Protein AF-A0A6V7Y0D4-F1 (afdb_monomer_lite)

Radius of gyration: 13.11 Å; chains: 1; bounding box: 36×21×36 Å

InterPro domains:
  IPR011989 Armadillo-like helical [G3DSA:1.25.10.10] (1-79)

Structure (mmCIF, N/CA/C/O backbone):
data_AF-A0A6V7Y0D4-F1
#
_entry.id   AF-A0A6V7Y0D4-F1
#
loop_
_atom_site.group_PDB
_atom_site.id
_atom_site.type_symbol
_atom_site.label_atom_id
_atom_site.label_alt_id
_atom_site.label_comp_id
_atom_site.label_asym_id
_atom_site.label_entity_id
_atom_site.label_seq_id
_atom_site.pdbx_PDB_ins_code
_atom_site.Cartn_x
_atom_site.Cartn_y
_atom_site.Cartn_z
_atom_site.occupancy
_atom_site.B_iso_or_equiv
_atom_site.auth_seq_id
_atom_site.auth_comp_id
_atom_site.auth_asym_id
_atom_site.auth_atom_id
_atom_site.pdbx_PDB_model_num
ATOM 1 N N . ILE A 1 1 ? -1.511 -4.589 -20.615 1.00 77.88 1 ILE A N 1
ATOM 2 C CA . ILE A 1 1 ? -1.853 -3.291 -21.255 1.00 77.88 1 ILE A CA 1
ATOM 3 C C . ILE A 1 1 ? -3.184 -2.750 -20.735 1.00 77.88 1 ILE A C 1
ATOM 5 O O . ILE A 1 1 ? -3.200 -1.634 -20.246 1.00 77.88 1 ILE A O 1
ATOM 9 N N . GLU A 1 2 ? -4.271 -3.526 -20.730 1.00 89.00 2 GLU A N 1
ATOM 10 C CA . GLU A 1 2 ? -5.587 -3.056 -20.253 1.00 89.00 2 GLU A CA 1
ATOM 11 C C . GLU A 1 2 ? -5.586 -2.507 -18.812 1.00 89.00 2 GLU A C 1
ATOM 13 O O . GLU A 1 2 ? -6.032 -1.388 -18.588 1.00 89.00 2 GLU A O 1
ATOM 18 N N . LYS A 1 3 ? -4.986 -3.221 -17.844 1.00 85.75 3 LYS A N 1
ATOM 19 C CA . LYS A 1 3 ? -4.815 -2.709 -16.468 1.00 85.75 3 LYS A CA 1
ATOM 20 C C . LYS A 1 3 ? -4.073 -1.362 -16.423 1.00 85.75 3 LYS A C 1
ATOM 22 O O . LYS A 1 3 ? -4.446 -0.481 -15.654 1.00 85.75 3 LYS A O 1
ATOM 27 N N . LEU A 1 4 ? -3.041 -1.194 -17.255 1.00 87.50 4 LEU A N 1
ATOM 28 C CA . LEU A 1 4 ? -2.269 0.051 -17.342 1.00 87.50 4 LEU A CA 1
ATOM 29 C C . LEU A 1 4 ? -3.134 1.195 -17.881 1.00 87.50 4 LEU A C 1
ATOM 31 O O . LEU A 1 4 ? -3.148 2.271 -17.292 1.00 87.50 4 LEU A O 1
ATOM 35 N N . ASN A 1 5 ? -3.913 0.931 -18.933 1.00 91.62 5 ASN A N 1
ATOM 36 C CA . ASN A 1 5 ? -4.861 1.892 -19.503 1.00 91.62 5 ASN A CA 1
ATOM 37 C C . ASN A 1 5 ? -5.972 2.267 -18.510 1.00 91.62 5 ASN A C 1
ATOM 39 O O . ASN A 1 5 ? -6.436 3.402 -18.505 1.00 91.62 5 ASN A O 1
ATOM 43 N N . ASN A 1 6 ? -6.338 1.341 -17.623 1.00 94.88 6 ASN A N 1
ATOM 44 C CA . ASN A 1 6 ? -7.296 1.565 -16.540 1.00 94.88 6 ASN A CA 1
ATOM 45 C C . ASN A 1 6 ? -6.665 2.209 -15.289 1.00 94.88 6 ASN A C 1
ATOM 47 O O . ASN A 1 6 ? -7.304 2.278 -14.241 1.00 94.88 6 ASN A O 1
ATOM 51 N N . GLY A 1 7 ? -5.423 2.695 -15.382 1.00 95.00 7 GLY A N 1
ATOM 52 C CA . GLY A 1 7 ? -4.794 3.499 -14.336 1.00 95.00 7 GLY A CA 1
ATOM 53 C C . GLY A 1 7 ? -4.053 2.710 -13.257 1.00 95.00 7 GLY A C 1
ATOM 54 O O . GLY A 1 7 ? -3.851 3.246 -12.168 1.00 95.00 7 GLY A O 1
ATOM 55 N N . LEU A 1 8 ? -3.611 1.474 -13.531 1.00 94.06 8 LEU A N 1
ATOM 56 C CA . LEU A 1 8 ? -2.860 0.659 -12.562 1.00 94.06 8 LEU A CA 1
ATOM 57 C C . LEU A 1 8 ? -1.657 1.404 -11.959 1.00 94.06 8 LEU A C 1
ATOM 59 O O . LEU A 1 8 ? -1.504 1.402 -10.742 1.00 94.06 8 LEU A O 1
ATOM 63 N N . TYR A 1 9 ? -0.849 2.096 -12.769 1.00 92.81 9 TYR A N 1
ATOM 64 C CA . TYR A 1 9 ? 0.297 2.852 -12.245 1.00 92.81 9 TYR A CA 1
ATOM 65 C C . TYR A 1 9 ? -0.125 3.957 -11.276 1.00 92.81 9 TYR A C 1
ATOM 67 O O . TYR A 1 9 ? 0.499 4.146 -10.232 1.00 92.81 9 TYR A O 1
ATOM 75 N N . THR A 1 10 ? -1.204 4.673 -11.591 1.00 96.69 10 THR A N 1
ATOM 76 C CA . THR A 1 10 ? -1.758 5.701 -10.706 1.00 96.69 10 THR A CA 1
ATOM 77 C C . THR A 1 10 ? -2.215 5.082 -9.390 1.00 96.69 10 THR A C 1
ATOM 79 O O . THR A 1 10 ? -1.888 5.601 -8.323 1.0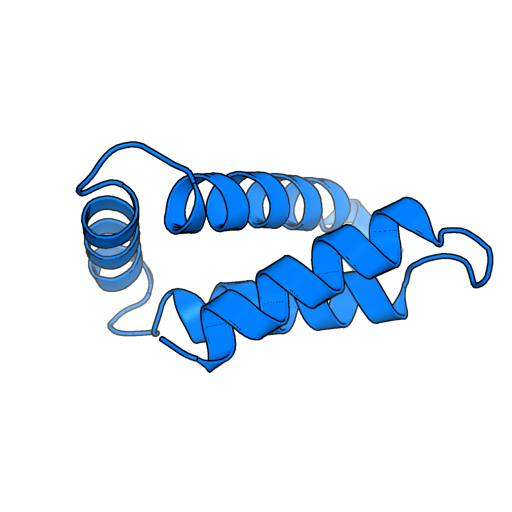0 96.69 10 THR A O 1
ATOM 82 N N . LEU A 1 11 ? -2.912 3.945 -9.453 1.00 96.88 11 LEU A N 1
ATOM 83 C CA . LEU A 1 11 ? -3.362 3.221 -8.268 1.00 96.88 11 LEU A CA 1
ATOM 84 C C . LEU A 1 11 ? -2.181 2.777 -7.395 1.00 96.88 11 LEU A C 1
ATOM 86 O O . LEU A 1 11 ? -2.181 3.061 -6.202 1.00 96.88 11 LEU A O 1
ATOM 90 N N . GLN A 1 12 ? -1.155 2.158 -7.983 1.00 95.62 12 GLN A 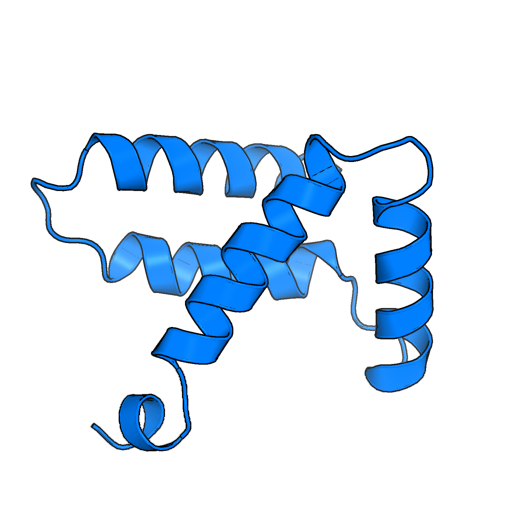N 1
ATOM 91 C CA . GLN A 1 12 ? 0.051 1.724 -7.267 1.00 95.62 12 GLN A CA 1
ATOM 92 C C . GLN A 1 12 ? 0.746 2.899 -6.560 1.00 95.62 12 GLN A C 1
ATOM 94 O O . GLN A 1 12 ? 1.115 2.792 -5.392 1.00 95.62 12 GLN A O 1
ATOM 99 N N . ARG A 1 13 ? 0.868 4.062 -7.220 1.00 95.88 13 ARG A N 1
ATOM 100 C CA . ARG A 1 13 ? 1.456 5.269 -6.609 1.00 95.88 13 ARG A CA 1
ATOM 101 C C . ARG A 1 13 ? 0.619 5.813 -5.455 1.00 95.88 13 ARG A C 1
ATOM 103 O O . ARG A 1 13 ? 1.182 6.170 -4.423 1.00 95.88 13 ARG A O 1
ATOM 110 N N . ILE A 1 14 ? -0.704 5.854 -5.604 1.00 97.44 14 ILE A N 1
ATOM 111 C CA . ILE A 1 14 ? -1.608 6.279 -4.527 1.00 97.44 14 ILE A CA 1
ATOM 112 C C . ILE A 1 14 ? -1.500 5.329 -3.334 1.00 97.44 14 ILE A C 1
ATOM 114 O O . ILE A 1 14 ? -1.420 5.793 -2.201 1.00 97.44 14 ILE A O 1
ATOM 118 N N . VAL A 1 15 ? -1.460 4.018 -3.580 1.00 97.19 15 VAL A N 1
ATOM 119 C CA . VAL A 1 15 ? -1.331 3.006 -2.526 1.00 97.19 15 VAL A CA 1
ATOM 120 C C . VAL A 1 15 ? -0.007 3.143 -1.779 1.00 97.19 15 VAL A C 1
ATOM 122 O O . VAL A 1 15 ? -0.021 3.115 -0.553 1.00 97.19 15 VAL A O 1
ATOM 125 N N . LEU A 1 16 ? 1.111 3.371 -2.478 1.00 97.12 16 LEU A N 1
ATOM 126 C CA . LEU A 1 16 ? 2.409 3.633 -1.842 1.00 97.12 16 LEU A CA 1
ATOM 127 C C . LEU A 1 16 ? 2.347 4.834 -0.894 1.00 97.12 16 LEU A C 1
ATOM 129 O O . LEU A 1 16 ? 2.733 4.728 0.267 1.00 97.12 16 LEU A O 1
ATOM 133 N N . ILE A 1 17 ? 1.822 5.962 -1.380 1.00 97.69 17 ILE A N 1
ATOM 134 C CA . ILE A 1 17 ? 1.694 7.187 -0.583 1.00 97.69 17 ILE A CA 1
ATOM 135 C C . ILE A 1 17 ? 0.774 6.944 0.616 1.00 97.69 17 ILE A C 1
ATOM 137 O O . ILE A 1 17 ? 1.086 7.341 1.735 1.00 97.69 17 ILE A O 1
ATOM 141 N N . LEU A 1 18 ? -0.364 6.282 0.399 1.00 97.69 18 LEU A N 1
ATOM 142 C CA . LEU A 1 18 ? -1.337 6.034 1.453 1.00 97.69 18 LEU A CA 1
ATOM 143 C C . LEU A 1 18 ? -0.784 5.092 2.528 1.00 97.69 18 LEU A C 1
ATOM 145 O O . LEU A 1 18 ? -0.972 5.372 3.709 1.00 97.69 18 LEU A O 1
ATOM 149 N N . ALA A 1 19 ? -0.080 4.026 2.144 1.00 97.69 19 ALA A N 1
ATOM 150 C CA . ALA A 1 19 ? 0.587 3.129 3.083 1.00 97.69 19 ALA A CA 1
ATOM 151 C C . ALA A 1 19 ? 1.622 3.885 3.929 1.00 97.69 19 ALA A C 1
ATOM 153 O O . ALA A 1 19 ? 1.625 3.769 5.154 1.00 97.69 19 ALA A O 1
ATOM 154 N N . GLU A 1 20 ? 2.434 4.743 3.308 1.00 97.19 20 GLU A N 1
ATOM 155 C CA . GLU A 1 20 ? 3.388 5.583 4.036 1.00 97.19 20 GLU A CA 1
ATOM 156 C C . GLU A 1 20 ? 2.720 6.553 5.001 1.00 97.19 20 GLU A C 1
ATOM 158 O O . GLU A 1 20 ? 3.167 6.680 6.137 1.00 97.19 20 GLU A O 1
ATOM 163 N N . VAL A 1 21 ? 1.634 7.206 4.590 1.00 97.50 21 VAL A N 1
ATOM 164 C CA . VAL A 1 21 ? 0.864 8.096 5.466 1.00 97.50 21 VAL A CA 1
ATOM 165 C C . VAL A 1 21 ? 0.223 7.318 6.619 1.00 97.50 21 VAL A C 1
ATOM 167 O O . VAL A 1 21 ? 0.173 7.822 7.737 1.00 97.50 21 VAL A O 1
ATOM 170 N N . CYS A 1 22 ? -0.230 6.085 6.393 1.00 96.44 22 CYS A N 1
ATOM 171 C CA . CYS A 1 22 ? -0.797 5.254 7.456 1.00 96.44 22 CYS A CA 1
ATOM 1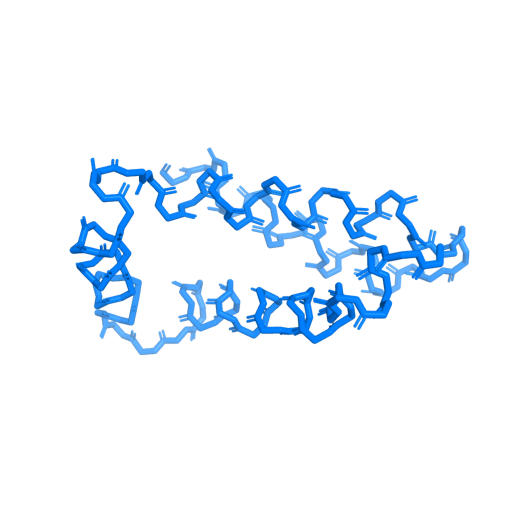72 C C . CYS A 1 22 ? 0.254 4.806 8.482 1.00 96.44 22 CYS A C 1
ATOM 174 O O . CYS A 1 22 ? -0.082 4.670 9.654 1.00 96.44 22 CYS A O 1
ATOM 176 N N . ILE A 1 23 ? 1.504 4.588 8.060 1.00 95.19 23 ILE A N 1
ATOM 177 C CA . ILE A 1 23 ? 2.584 4.083 8.926 1.00 95.19 23 ILE A CA 1
ATOM 178 C C . ILE A 1 23 ? 3.369 5.221 9.590 1.00 95.19 23 ILE A C 1
ATOM 180 O O . ILE A 1 23 ? 3.692 5.147 10.771 1.00 95.19 23 ILE A O 1
ATOM 184 N N . LYS A 1 24 ? 3.705 6.264 8.827 1.00 94.94 24 LYS A N 1
ATOM 185 C CA . LYS A 1 24 ? 4.630 7.341 9.224 1.00 94.94 24 LYS A CA 1
ATOM 186 C C . LYS A 1 24 ? 3.941 8.697 9.395 1.00 94.94 24 LYS A C 1
ATOM 188 O O . LYS A 1 24 ? 4.593 9.663 9.786 1.00 94.94 24 LYS A O 1
ATOM 193 N N . GLY A 1 25 ? 2.661 8.803 9.039 1.00 94.56 25 GLY A N 1
ATOM 194 C CA . GLY A 1 25 ? 1.906 10.048 9.135 1.00 94.56 25 GLY A CA 1
ATOM 195 C C . GLY A 1 25 ? 1.584 10.450 10.573 1.00 94.56 25 GLY A C 1
ATOM 196 O O . GLY A 1 25 ? 1.878 9.743 11.535 1.00 94.56 25 GLY A O 1
ATOM 197 N N . ALA A 1 26 ? 0.945 11.611 10.716 1.00 95.56 26 ALA A N 1
ATOM 198 C CA . ALA A 1 26 ? 0.510 12.108 12.017 1.00 95.56 26 ALA A CA 1
ATOM 199 C C . ALA A 1 26 ? -0.456 11.119 12.704 1.00 95.56 26 ALA A C 1
ATOM 201 O O . ALA A 1 26 ? -1.203 10.416 12.005 1.00 95.56 26 ALA A O 1
ATOM 202 N N . PRO A 1 27 ? -0.509 11.095 14.050 1.00 95.06 27 PRO A N 1
ATOM 203 C CA . PRO A 1 27 ? -1.486 10.296 14.785 1.00 95.06 27 PRO A CA 1
ATOM 204 C C . PRO A 1 27 ? -2.910 10.491 14.242 1.00 95.06 27 PRO A C 1
ATOM 206 O O . PRO A 1 27 ? -3.319 11.609 13.929 1.00 95.06 27 PRO A O 1
ATOM 209 N N . GLY A 1 28 ? -3.647 9.391 14.080 1.00 95.19 28 GLY A N 1
ATOM 210 C CA . GLY A 1 28 ? -4.996 9.387 13.503 1.00 95.19 28 GLY A CA 1
ATOM 211 C C . GLY A 1 28 ? -5.069 9.337 11.969 1.00 95.19 28 GLY A C 1
ATOM 212 O O . GLY A 1 28 ? -6.161 9.172 11.423 1.00 95.19 28 GLY A O 1
ATOM 213 N N . SER A 1 29 ? -3.943 9.410 11.243 1.00 96.88 29 SER A N 1
ATOM 214 C CA . SER A 1 29 ? -3.941 9.291 9.770 1.00 96.88 29 SER A CA 1
ATOM 215 C C . SER A 1 29 ? -4.495 7.940 9.298 1.00 96.88 29 SER A C 1
ATOM 217 O O . SER A 1 29 ? -5.377 7.898 8.437 1.00 96.88 29 SER A O 1
ATOM 219 N N . LYS A 1 30 ? -4.035 6.840 9.913 1.00 95.81 30 LYS A N 1
ATOM 220 C CA . LYS A 1 30 ? -4.517 5.478 9.630 1.00 95.81 30 LYS A CA 1
ATOM 221 C C . LYS A 1 30 ? -6.005 5.326 9.952 1.00 95.81 30 LYS A C 1
ATOM 223 O O . LYS A 1 30 ? -6.778 4.932 9.086 1.00 95.81 30 LYS A O 1
ATOM 228 N N . GLU A 1 31 ? -6.429 5.743 11.143 1.00 95.75 31 GLU A N 1
ATOM 229 C CA . GLU A 1 31 ? -7.833 5.685 11.586 1.00 95.75 31 GLU A CA 1
ATOM 230 C C . GLU A 1 31 ? -8.762 6.460 10.637 1.00 95.75 31 GLU A C 1
ATOM 232 O O . GLU A 1 31 ? -9.872 6.026 10.301 1.00 95.75 31 GLU A O 1
ATOM 237 N N . ARG A 1 32 ? -8.300 7.619 10.149 1.00 96.31 32 ARG A N 1
ATOM 238 C CA . ARG A 1 32 ? -9.040 8.412 9.168 1.00 96.31 32 ARG A CA 1
ATOM 239 C C . ARG A 1 32 ? -9.193 7.666 7.846 1.00 96.31 32 ARG A C 1
ATOM 241 O O . ARG A 1 32 ? -10.299 7.663 7.293 1.00 96.31 32 ARG A O 1
ATOM 248 N N . ALA A 1 33 ? -8.119 7.057 7.350 1.00 95.88 33 ALA A N 1
ATOM 249 C CA . ALA A 1 33 ? -8.143 6.257 6.131 1.00 95.88 33 ALA A CA 1
ATOM 250 C C . ALA A 1 33 ? -9.075 5.045 6.282 1.00 95.88 33 ALA A C 1
ATOM 252 O O . ALA A 1 33 ? -9.955 4.844 5.444 1.00 95.88 33 ALA A O 1
ATOM 253 N N . GLU A 1 34 ? -8.982 4.309 7.390 1.00 95.19 34 GLU A N 1
ATOM 254 C CA . GLU A 1 34 ? -9.847 3.164 7.696 1.00 95.19 34 GLU A CA 1
ATOM 255 C C . GLU A 1 34 ? -11.326 3.552 7.697 1.00 95.19 34 GLU A C 1
ATOM 257 O O . GLU A 1 34 ? -12.151 2.870 7.086 1.00 95.19 34 GLU A O 1
ATOM 262 N N . LYS A 1 35 ? -11.679 4.688 8.312 1.00 94.81 35 LYS A N 1
ATOM 263 C CA . LYS A 1 35 ? -13.061 5.187 8.321 1.00 94.81 35 LYS A CA 1
ATOM 264 C C . LYS A 1 35 ? -13.579 5.463 6.908 1.00 94.81 35 LYS A C 1
ATOM 266 O O . LYS A 1 35 ? -14.702 5.074 6.585 1.00 94.81 35 LYS A O 1
ATOM 271 N N . LEU A 1 36 ? -12.780 6.119 6.064 1.00 94.31 36 LEU A N 1
ATOM 272 C CA . LEU A 1 36 ? -13.154 6.412 4.674 1.00 94.31 36 LEU A CA 1
ATOM 273 C C . LEU A 1 36 ? -13.318 5.129 3.851 1.00 94.31 36 LEU A C 1
ATOM 275 O O . LEU A 1 36 ? -14.300 4.981 3.121 1.00 94.31 36 LEU A O 1
ATOM 279 N N . PHE A 1 37 ? -12.397 4.180 4.011 1.00 93.44 37 PHE A N 1
ATOM 280 C CA . PHE A 1 37 ? -12.447 2.906 3.303 1.00 93.44 37 PHE A CA 1
ATOM 281 C C . PHE A 1 37 ? -13.633 2.055 3.751 1.00 93.44 37 PHE A C 1
ATOM 283 O O . PHE A 1 37 ? -14.362 1.537 2.908 1.00 93.44 37 PHE A O 1
ATOM 290 N N . LYS A 1 38 ? -13.921 1.998 5.054 1.00 90.81 38 LYS A N 1
ATOM 291 C CA . LYS A 1 38 ? -15.101 1.306 5.583 1.00 90.81 38 LYS A CA 1
ATOM 292 C C . LYS A 1 38 ? -16.398 1.844 4.973 1.00 90.81 38 LYS A C 1
ATOM 294 O O . LYS A 1 38 ? -17.261 1.052 4.597 1.00 90.81 38 LYS A O 1
ATOM 299 N N . MET A 1 39 ? -16.518 3.168 4.827 1.00 92.06 39 MET A N 1
ATOM 300 C CA . MET A 1 39 ? -17.678 3.812 4.195 1.00 92.06 39 MET A CA 1
ATOM 301 C C . MET A 1 39 ? -17.796 3.472 2.703 1.00 92.06 39 MET A C 1
ATOM 303 O O . MET A 1 39 ? -18.900 3.242 2.212 1.00 92.06 39 MET A O 1
ATOM 307 N N . ARG A 1 40 ? -16.676 3.428 1.971 1.00 92.12 40 ARG A N 1
ATOM 308 C CA . ARG A 1 40 ? -16.674 3.220 0.514 1.00 92.12 40 ARG A CA 1
ATOM 309 C C . ARG A 1 40 ? -16.774 1.751 0.094 1.00 92.12 40 ARG A C 1
ATOM 311 O O . ARG A 1 40 ? -17.408 1.463 -0.925 1.00 92.12 40 ARG A O 1
ATOM 318 N N . PHE A 1 41 ? -16.141 0.857 0.850 1.00 86.44 41 PHE A N 1
ATOM 319 C CA . PHE A 1 41 ? -15.905 -0.550 0.502 1.00 86.44 41 PHE A CA 1
ATOM 320 C C . PHE A 1 41 ? -16.659 -1.536 1.406 1.00 86.44 41 PHE A C 1
ATOM 322 O O . PHE A 1 41 ? -16.301 -2.707 1.475 1.00 86.44 41 PHE A O 1
ATOM 329 N N . LYS A 1 42 ? -17.715 -1.078 2.094 1.00 84.75 42 LYS A N 1
ATOM 330 C CA . LYS A 1 42 ? -18.652 -1.919 2.867 1.00 84.75 42 LYS A CA 1
ATOM 331 C C . LYS A 1 42 ? -17.974 -2.870 3.870 1.00 84.75 42 LYS A C 1
ATOM 333 O O . LYS A 1 42 ? -18.433 -3.988 4.068 1.00 84.75 42 LYS A O 1
ATOM 338 N N . GLY A 1 43 ? -16.906 -2.413 4.524 1.00 77.00 43 GLY A N 1
ATOM 339 C CA . GLY A 1 43 ? -16.226 -3.175 5.578 1.00 77.00 43 GLY A CA 1
ATOM 340 C C . GLY A 1 43 ? -14.947 -3.904 5.167 1.00 77.00 43 GLY A C 1
ATOM 341 O O . GLY A 1 43 ? -14.380 -4.584 6.012 1.00 77.00 43 GLY A O 1
ATOM 342 N N . ALA A 1 44 ? -14.456 -3.740 3.933 1.00 81.44 44 ALA A N 1
ATOM 343 C CA . ALA A 1 44 ? -13.115 -4.210 3.586 1.00 81.44 44 ALA A CA 1
ATOM 344 C C . ALA A 1 44 ? -12.045 -3.547 4.477 1.00 81.44 44 ALA A C 1
ATOM 346 O O . ALA A 1 44 ? -12.074 -2.330 4.696 1.00 81.44 44 ALA A O 1
ATOM 347 N N . HIS A 1 45 ? -11.105 -4.350 4.979 1.00 90.31 45 HIS A N 1
ATOM 348 C CA . HIS A 1 45 ? -10.001 -3.873 5.805 1.00 90.31 45 HIS A CA 1
ATOM 349 C C . HIS A 1 45 ? -8.992 -3.105 4.947 1.00 90.31 45 HIS A C 1
ATOM 351 O O . HIS A 1 45 ? -8.534 -3.604 3.918 1.00 90.31 45 HIS A O 1
ATOM 357 N N . LEU A 1 46 ? -8.647 -1.888 5.383 1.00 94.50 46 LEU A N 1
ATOM 358 C CA . LEU A 1 46 ? -7.696 -1.023 4.684 1.00 94.50 46 LEU A CA 1
ATOM 359 C C . LEU A 1 46 ? -6.368 -1.750 4.446 1.00 94.50 46 LEU A C 1
ATOM 361 O O . LEU A 1 46 ? -5.897 -1.779 3.315 1.00 94.50 46 LEU A O 1
ATOM 365 N N . ASN A 1 47 ? -5.809 -2.372 5.487 1.00 94.94 47 ASN A N 1
ATOM 366 C CA . ASN A 1 47 ? -4.517 -3.051 5.405 1.00 94.94 47 ASN A CA 1
ATOM 367 C C . ASN A 1 47 ? -4.503 -4.139 4.334 1.00 94.94 47 ASN A C 1
ATOM 369 O O . ASN A 1 47 ? -3.631 -4.110 3.479 1.00 94.94 47 ASN A O 1
ATOM 373 N N . THR A 1 48 ? -5.513 -5.013 4.309 1.00 93.50 48 THR A N 1
ATOM 374 C CA . THR A 1 48 ? -5.622 -6.091 3.314 1.00 93.50 48 THR A CA 1
ATOM 375 C C . THR A 1 48 ? -5.674 -5.555 1.882 1.00 93.50 48 THR A C 1
ATOM 377 O O . THR A 1 48 ? -5.082 -6.135 0.975 1.00 93.50 48 THR A O 1
ATOM 380 N N . LEU A 1 49 ? -6.367 -4.431 1.661 1.00 93.69 49 LEU A N 1
ATOM 381 C CA . LEU A 1 49 ? -6.433 -3.798 0.341 1.00 93.69 49 LEU A CA 1
ATOM 382 C C . LEU A 1 49 ? -5.084 -3.204 -0.078 1.00 93.69 49 LEU A C 1
ATOM 384 O O . LEU A 1 49 ? -4.684 -3.358 -1.231 1.00 93.69 49 LEU A O 1
ATOM 388 N N . LEU A 1 50 ? -4.398 -2.514 0.837 1.00 96.12 50 LEU A N 1
ATOM 389 C CA . LEU A 1 50 ? -3.093 -1.918 0.554 1.00 96.12 50 LEU A CA 1
ATOM 390 C C . LEU A 1 50 ? -2.031 -2.998 0.334 1.00 96.12 50 LEU A C 1
ATOM 392 O O . LEU A 1 50 ? -1.306 -2.929 -0.651 1.00 96.12 50 LEU A O 1
ATOM 396 N N . GLU A 1 51 ? -1.988 -4.006 1.204 1.00 96.31 51 GLU A N 1
ATOM 397 C CA . GLU A 1 51 ? -1.075 -5.146 1.128 1.00 96.31 51 GLU A CA 1
ATOM 398 C C . GLU A 1 51 ? -1.188 -5.849 -0.224 1.00 96.31 51 GLU A C 1
ATOM 400 O O . GLU A 1 51 ? -0.196 -5.947 -0.934 1.00 96.31 51 GLU A O 1
ATOM 405 N N . SER A 1 52 ? -2.400 -6.220 -0.651 1.00 95.19 52 SER A N 1
ATOM 406 C CA . SER A 1 52 ? -2.600 -6.913 -1.930 1.00 95.19 52 SER A CA 1
ATOM 407 C C . SER A 1 52 ? -2.049 -6.137 -3.132 1.00 95.19 52 SER A C 1
ATOM 409 O O . SER A 1 52 ? -1.465 -6.741 -4.031 1.00 95.19 52 SER A O 1
ATOM 411 N N . ILE A 1 53 ? -2.232 -4.813 -3.169 1.00 96.25 53 ILE A N 1
ATOM 412 C CA . ILE A 1 53 ? -1.753 -3.982 -4.283 1.00 96.25 53 ILE A CA 1
ATOM 413 C C . ILE A 1 53 ? -0.237 -3.761 -4.186 1.00 96.25 53 ILE A C 1
ATOM 415 O O . ILE A 1 53 ? 0.440 -3.717 -5.212 1.00 96.25 53 ILE A O 1
ATOM 419 N N . LEU A 1 54 ? 0.306 -3.629 -2.972 1.00 97.75 54 LEU A N 1
ATOM 420 C CA . LEU A 1 54 ? 1.747 -3.507 -2.748 1.00 97.75 54 LEU A CA 1
ATOM 421 C C . LEU A 1 54 ? 2.491 -4.794 -3.107 1.00 97.75 54 LEU A C 1
ATOM 423 O O . LEU A 1 54 ? 3.555 -4.699 -3.707 1.00 97.75 54 LEU A O 1
ATOM 427 N N . THR A 1 55 ? 1.930 -5.968 -2.810 1.00 97.38 55 THR A N 1
ATOM 428 C CA . THR A 1 55 ? 2.497 -7.260 -3.220 1.00 97.38 55 THR A CA 1
ATOM 429 C C . THR A 1 55 ? 2.517 -7.389 -4.742 1.00 97.38 55 THR A C 1
ATOM 431 O O . THR A 1 55 ? 3.576 -7.642 -5.306 1.00 97.38 55 THR A O 1
ATOM 434 N N . GLU A 1 56 ? 1.403 -7.098 -5.434 1.00 96.31 56 GLU A N 1
ATOM 435 C CA . GLU A 1 56 ? 1.384 -7.100 -6.912 1.00 96.31 56 GLU A CA 1
ATOM 436 C C . GLU A 1 56 ? 2.399 -6.096 -7.488 1.00 96.31 56 GLU A C 1
ATOM 438 O O . GLU A 1 56 ? 3.045 -6.362 -8.502 1.00 96.31 56 GLU A O 1
ATOM 443 N N . PHE A 1 57 ? 2.568 -4.936 -6.843 1.00 96.19 57 PHE A N 1
ATOM 444 C CA . PHE A 1 57 ? 3.575 -3.963 -7.252 1.00 96.19 57 PHE A CA 1
ATOM 445 C C . PHE A 1 57 ? 5.005 -4.473 -7.027 1.00 96.19 57 PHE A C 1
ATOM 447 O O . PHE A 1 57 ? 5.814 -4.359 -7.945 1.00 96.19 57 PHE A O 1
ATOM 454 N N . TYR A 1 58 ? 5.307 -5.059 -5.866 1.00 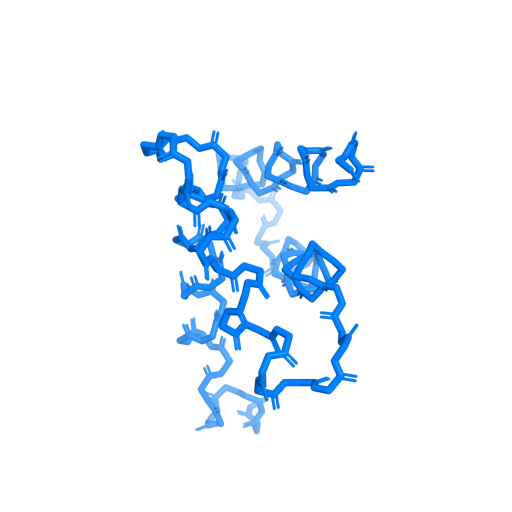96.88 58 TYR A N 1
ATOM 455 C CA . TYR A 1 58 ? 6.614 -5.641 -5.545 1.00 96.88 58 TYR A CA 1
ATOM 456 C C . TYR A 1 58 ? 7.024 -6.701 -6.569 1.00 96.88 58 TYR A C 1
ATOM 458 O O . TYR A 1 58 ? 8.127 -6.634 -7.110 1.00 96.88 58 TYR A O 1
ATOM 466 N N . ASP A 1 59 ? 6.108 -7.611 -6.904 1.00 95.56 59 ASP A N 1
ATOM 467 C CA . ASP A 1 59 ? 6.344 -8.682 -7.877 1.00 95.56 59 ASP A CA 1
ATOM 468 C C . ASP A 1 59 ? 6.597 -8.142 -9.294 1.00 95.56 59 ASP A C 1
ATOM 470 O O . ASP A 1 59 ? 7.235 -8.797 -10.118 1.00 95.56 59 ASP A O 1
ATOM 474 N N . SER A 1 60 ? 6.106 -6.933 -9.586 1.00 93.31 60 SER A N 1
ATOM 475 C CA . SER A 1 60 ? 6.310 -6.253 -10.868 1.00 93.31 60 SER A CA 1
ATOM 476 C C . SER A 1 60 ? 7.596 -5.422 -10.944 1.00 93.31 60 SER A C 1
ATOM 478 O O . SER A 1 60 ? 7.925 -4.922 -12.022 1.00 93.31 60 SER A O 1
ATOM 480 N N . LEU A 1 61 ? 8.307 -5.234 -9.824 1.00 94.38 61 LEU A N 1
ATOM 481 C CA . LEU A 1 61 ? 9.554 -4.473 -9.795 1.00 94.38 61 LEU A CA 1
ATOM 482 C C . LEU A 1 61 ? 10.696 -5.258 -10.441 1.00 94.38 61 LEU A C 1
ATOM 484 O O . LEU A 1 61 ? 10.870 -6.457 -10.214 1.00 94.38 61 LEU A O 1
ATOM 488 N N . ASP A 1 62 ? 11.529 -4.525 -11.175 1.00 94.88 62 ASP A N 1
ATOM 489 C CA . ASP A 1 62 ? 12.760 -5.035 -11.777 1.00 94.88 62 ASP A CA 1
ATOM 490 C C . ASP A 1 62 ? 13.629 -5.758 -10.723 1.00 94.88 62 ASP A C 1
ATOM 492 O O . ASP A 1 62 ? 13.725 -5.265 -9.587 1.00 94.88 62 ASP A O 1
ATOM 496 N N . PRO A 1 63 ? 14.240 -6.923 -11.024 1.00 91.81 63 PRO A N 1
ATOM 497 C CA . PRO A 1 63 ? 15.205 -7.586 -10.150 1.00 91.81 63 PRO A CA 1
ATOM 498 C C . PRO A 1 63 ? 16.206 -6.638 -9.488 1.00 91.81 63 PRO A C 1
ATOM 500 O O . PRO A 1 63 ? 16.411 -6.759 -8.283 1.00 91.81 63 PRO A O 1
ATOM 503 N N . GLU A 1 64 ? 16.713 -5.647 -10.220 1.00 95.44 64 GLU A N 1
ATOM 504 C CA . GLU A 1 64 ? 17.726 -4.691 -9.768 1.00 95.44 64 GLU A CA 1
ATOM 505 C C . GLU A 1 64 ? 17.170 -3.476 -8.995 1.00 95.44 64 GLU A C 1
ATOM 507 O O . GLU A 1 64 ? 17.943 -2.650 -8.505 1.00 95.44 64 GLU A O 1
ATOM 512 N N . ALA A 1 65 ? 15.848 -3.339 -8.838 1.00 95.00 65 ALA A N 1
ATOM 513 C CA . ALA A 1 65 ? 15.210 -2.213 -8.142 1.00 95.00 65 ALA A CA 1
ATOM 514 C C . ALA A 1 65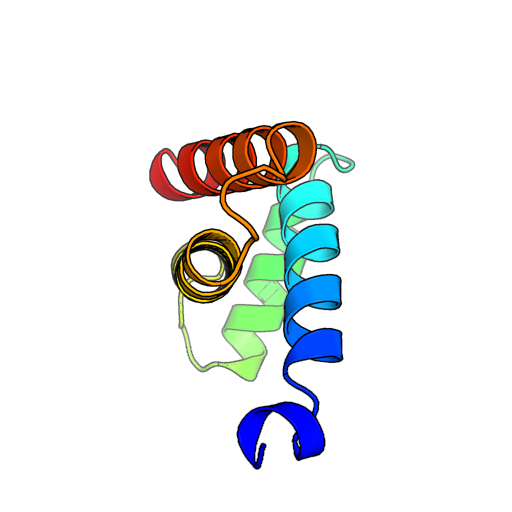 ? 15.263 -2.338 -6.600 1.00 95.00 65 ALA A C 1
ATOM 516 O O . ALA A 1 65 ? 14.244 -2.173 -5.923 1.00 95.00 65 ALA A O 1
ATOM 517 N N . ASN A 1 66 ? 16.446 -2.626 -6.048 1.00 94.56 66 ASN A N 1
ATOM 518 C CA . ASN A 1 66 ? 16.660 -3.001 -4.643 1.00 94.56 66 ASN A CA 1
ATOM 519 C C . ASN A 1 66 ? 16.049 -2.004 -3.646 1.00 94.56 66 ASN A C 1
ATOM 521 O O . ASN A 1 66 ? 15.248 -2.405 -2.806 1.00 94.56 66 ASN A O 1
ATOM 525 N N . ASP A 1 67 ? 16.324 -0.705 -3.794 1.00 95.62 67 ASP A N 1
ATOM 526 C CA . ASP A 1 67 ? 15.817 0.327 -2.876 1.00 95.62 67 ASP A CA 1
ATOM 527 C C . ASP A 1 67 ? 14.281 0.400 -2.860 1.00 95.62 67 ASP A C 1
ATOM 529 O O . ASP A 1 67 ? 13.650 0.632 -1.826 1.00 95.62 67 ASP A O 1
ATOM 533 N N . GLN A 1 68 ? 13.644 0.217 -4.025 1.00 94.44 68 GLN A N 1
ATOM 534 C CA . GLN A 1 68 ? 12.183 0.209 -4.102 1.00 94.44 68 GLN A CA 1
ATOM 535 C C . GLN A 1 68 ? 11.606 -1.072 -3.516 1.00 94.44 68 GLN A C 1
ATOM 537 O O . GLN A 1 68 ? 10.588 -1.002 -2.829 1.00 94.44 68 GLN A O 1
ATOM 542 N N . LYS A 1 69 ? 12.253 -2.216 -3.749 1.00 97.00 69 LYS A N 1
ATOM 543 C CA . LYS A 1 69 ? 11.845 -3.496 -3.170 1.00 97.00 69 LYS A CA 1
ATOM 544 C C . LYS A 1 69 ? 11.899 -3.457 -1.653 1.00 97.00 69 LYS A C 1
ATOM 546 O O . LYS A 1 69 ? 10.881 -3.726 -1.028 1.00 97.00 69 LYS A O 1
ATOM 551 N N . GLU A 1 70 ? 13.015 -3.015 -1.080 1.00 97.25 70 GLU A N 1
ATOM 552 C CA . GLU A 1 70 ? 13.178 -2.886 0.371 1.00 97.25 70 GLU A CA 1
ATOM 553 C C . GLU A 1 70 ? 12.113 -1.956 0.970 1.00 97.25 70 GLU A C 1
ATOM 555 O O . GLU A 1 70 ? 11.4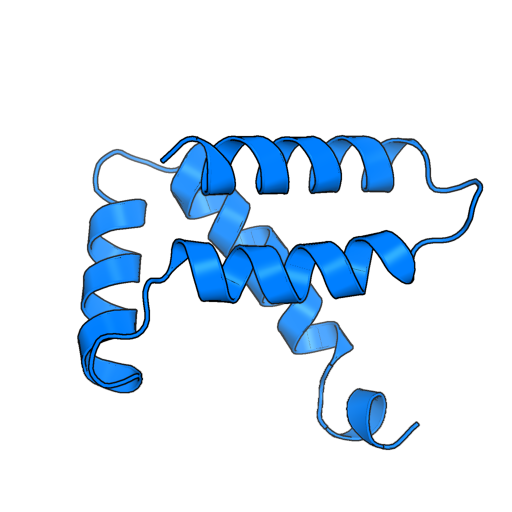56 -2.288 1.960 1.00 97.25 70 GLU A O 1
ATOM 560 N N . ARG A 1 71 ? 11.864 -0.806 0.326 1.00 96.25 71 ARG A N 1
ATOM 561 C CA . ARG A 1 71 ? 10.813 0.121 0.762 1.00 96.25 71 ARG A CA 1
ATOM 562 C C . ARG A 1 71 ? 9.437 -0.540 0.762 1.00 96.25 71 ARG A C 1
ATOM 564 O O . ARG A 1 71 ? 8.697 -0.373 1.727 1.00 96.25 71 ARG A O 1
ATOM 571 N N . VAL A 1 72 ? 9.064 -1.236 -0.310 1.00 97.44 72 VAL A N 1
ATOM 572 C CA . VAL A 1 72 ? 7.737 -1.860 -0.429 1.00 97.44 72 VAL A CA 1
ATOM 573 C C . VAL A 1 72 ? 7.588 -3.030 0.536 1.00 97.44 72 VAL A C 1
ATOM 575 O O . VAL A 1 72 ? 6.551 -3.145 1.183 1.00 97.44 72 VAL A O 1
ATOM 578 N N . GLU A 1 73 ? 8.631 -3.835 0.700 1.00 97.25 73 GLU A N 1
ATOM 579 C CA . GLU A 1 73 ? 8.674 -4.947 1.648 1.00 97.25 73 GLU A CA 1
ATOM 580 C C . GLU A 1 73 ? 8.473 -4.466 3.090 1.00 97.25 73 GLU A C 1
ATOM 582 O O . GLU A 1 73 ? 7.628 -5.000 3.810 1.00 97.25 73 GLU A O 1
ATOM 587 N N . HIS A 1 74 ? 9.142 -3.378 3.486 1.00 97.38 74 HIS A N 1
ATOM 588 C CA . HIS A 1 74 ? 8.914 -2.755 4.789 1.00 97.38 74 HIS A CA 1
ATOM 589 C C . HIS A 1 74 ? 7.457 -2.294 4.959 1.00 97.38 74 HIS A C 1
ATOM 591 O O . HIS A 1 74 ? 6.868 -2.459 6.029 1.00 97.38 74 HIS A O 1
ATOM 597 N N . LEU A 1 75 ? 6.856 -1.683 3.930 1.00 97.50 75 LEU A N 1
ATOM 598 C CA . LEU A 1 75 ? 5.456 -1.246 3.997 1.00 97.50 75 LEU A CA 1
ATOM 599 C C . LEU A 1 75 ? 4.503 -2.435 4.166 1.00 97.50 75 LEU A C 1
ATOM 601 O O . LEU A 1 75 ? 3.608 -2.359 5.004 1.00 97.50 75 LEU A O 1
ATOM 605 N N . ILE A 1 76 ? 4.715 -3.521 3.418 1.00 97.44 76 ILE A N 1
ATOM 606 C CA . ILE A 1 76 ? 3.935 -4.761 3.533 1.00 97.44 76 ILE A CA 1
ATOM 607 C C . ILE A 1 76 ? 4.048 -5.317 4.955 1.00 97.44 76 ILE A C 1
ATOM 609 O O . ILE A 1 76 ? 3.028 -5.495 5.616 1.00 97.44 76 ILE A O 1
ATOM 613 N N . ALA A 1 77 ? 5.267 -5.477 5.478 1.00 96.75 77 ALA A N 1
ATOM 614 C CA . ALA A 1 77 ? 5.493 -6.019 6.818 1.00 96.75 77 ALA A CA 1
ATOM 615 C C . ALA A 1 77 ? 4.758 -5.227 7.919 1.00 96.75 77 ALA A C 1
ATOM 617 O O . ALA A 1 77 ? 4.152 -5.815 8.817 1.00 96.75 77 ALA A O 1
ATOM 618 N N . CYS A 1 78 ? 4.752 -3.891 7.842 1.00 95.31 78 CYS A N 1
ATOM 619 C CA . CYS A 1 78 ? 4.013 -3.052 8.790 1.00 95.31 78 CYS A CA 1
ATOM 620 C C . CYS A 1 78 ? 2.487 -3.225 8.703 1.00 95.31 78 CYS A C 1
ATOM 622 O O . CYS A 1 78 ? 1.794 -3.086 9.715 1.00 95.31 78 CYS A O 1
ATOM 624 N N . LEU A 1 79 ? 1.956 -3.486 7.505 1.00 93.00 79 LEU A N 1
ATOM 625 C CA . LEU A 1 79 ? 0.523 -3.684 7.283 1.00 93.00 79 LEU A CA 1
ATOM 626 C C . LEU A 1 79 ? 0.061 -5.064 7.763 1.00 93.00 79 LEU A C 1
ATOM 628 O O . LEU A 1 79 ? -1.023 -5.145 8.339 1.00 93.00 79 LEU A O 1
ATOM 632 N N . SER A 1 80 ? 0.880 -6.105 7.588 1.00 89.00 80 SER A N 1
ATOM 633 C CA . SER A 1 80 ? 0.571 -7.474 8.028 1.00 89.00 80 SER A CA 1
ATOM 634 C C . SER A 1 80 ? 0.717 -7.665 9.546 1.00 89.00 80 SER A C 1
ATOM 636 O O . SER A 1 80 ? 0.095 -8.554 10.118 1.00 89.00 80 SER A O 1
ATOM 638 N N . ALA A 1 81 ? 1.530 -6.838 10.213 1.00 81.31 81 ALA A N 1
ATOM 639 C CA . ALA A 1 81 ? 1.710 -6.865 11.670 1.00 81.31 81 ALA A CA 1
ATOM 640 C C . ALA A 1 81 ? 0.622 -6.102 12.460 1.00 81.31 81 ALA A C 1
ATOM 642 O O . ALA A 1 81 ? 0.641 -6.113 13.691 1.00 81.31 81 ALA A O 1
ATOM 643 N N . SER A 1 82 ? -0.269 -5.392 11.760 1.00 61.09 82 SER A N 1
ATOM 644 C CA . SER A 1 82 ? -1.292 -4.495 12.319 1.00 61.09 82 SER A CA 1
ATOM 645 C C . SER A 1 82 ? -2.649 -5.155 12.532 1.00 61.09 82 SER A C 1
ATOM 647 O O . SER A 1 82 ? -3.065 -5.955 11.669 1.00 61.09 82 SER A O 1
#

pLDDT: mean 93.63, std 5.64, range [61.09, 97.75]

Foldseek 3Di:
DVCVVVPLVVVLVVLLVLLCCLVPNDPCSVVVVQVVCCVVVVHDGPLVVSLVSLVVVLVVDDPPPVVSNVSSVVSNVVSVVD

Organism: Meloidogyne enterolobii (NCBI:txid390850)

Secondary structure (DSSP, 8-state):
-HHHHTTHHHHHHHHHHHHHHHHHSSTTHHHHHHHHHHHHTTT--HHHHHHHHHHHHHHTS-TT-HHHHHHHHHHHHHHHT-

Sequence (82 aa):
IEKLNNGLYTLQRIVLILAEVCIKGAPGSKERAEKLFKMRFKGAHLNTLLESILTEFYDSLDPEANDQKERVEHLIACLSAS